Protein AF-A0A1F8V087-F1 (afdb_monomer_lite)

Foldseek 3Di:
DDDPQKDKDFCPDDDDDPVVVVQVVQVVVVHHEPPRDDDDDPDDDPPDDPDDDDPCPVPAWDADPDNRMIIGRDDPPPPPPVDD

pLDDT: mean 81.46, std 17.47, range [37.28, 98.5]

Structure (mmCIF, N/CA/C/O backbone):
data_AF-A0A1F8V087-F1
#
_entry.id   AF-A0A1F8V087-F1
#
loop_
_atom_site.group_PDB
_atom_site.id
_atom_site.type_symbol
_atom_site.label_atom_id
_atom_site.label_alt_id
_atom_site.label_comp_id
_atom_site.label_asym_id
_atom_site.label_entity_id
_atom_site.label_seq_id
_atom_site.pdbx_PDB_ins_code
_atom_site.Cartn_x
_atom_site.Cartn_y
_atom_site.Cartn_z
_atom_site.occupancy
_atom_site.B_iso_or_equiv
_atom_site.auth_seq_id
_atom_site.auth_comp_id
_atom_site.auth_asym_id
_atom_site.auth_atom_id
_atom_site.pdbx_PDB_model_num
ATOM 1 N N . MET A 1 1 ? 14.710 9.181 -26.721 1.00 60.69 1 MET A N 1
ATOM 2 C CA . MET A 1 1 ? 13.577 8.908 -27.630 1.00 60.69 1 MET A CA 1
ATOM 3 C C . MET A 1 1 ? 13.267 7.430 -27.530 1.00 60.69 1 MET A C 1
ATOM 5 O O . MET A 1 1 ? 14.211 6.654 -27.617 1.00 60.69 1 MET A O 1
ATOM 9 N N . ALA A 1 2 ? 12.004 7.073 -27.299 1.00 63.06 2 ALA A N 1
ATOM 10 C CA . ALA A 1 2 ? 11.563 5.681 -27.310 1.00 63.06 2 ALA A CA 1
ATOM 11 C C . ALA A 1 2 ? 11.661 5.115 -28.732 1.00 63.06 2 ALA A C 1
ATOM 13 O O . ALA A 1 2 ? 11.339 5.818 -29.699 1.00 63.06 2 ALA A O 1
ATOM 14 N N . ARG A 1 3 ? 12.129 3.873 -28.863 1.00 72.25 3 ARG A N 1
ATOM 15 C CA . ARG A 1 3 ? 12.072 3.118 -30.121 1.00 72.25 3 ARG A CA 1
ATOM 16 C C . ARG A 1 3 ? 10.816 2.242 -30.116 1.00 72.25 3 ARG A C 1
ATOM 18 O O . ARG A 1 3 ? 10.256 1.942 -29.068 1.00 72.25 3 ARG A O 1
ATOM 25 N N . SER A 1 4 ? 10.327 1.879 -31.299 1.00 75.19 4 SER A N 1
ATOM 26 C CA . SER A 1 4 ? 9.131 1.036 -31.424 1.00 75.19 4 SER A CA 1
ATOM 27 C C . SER A 1 4 ? 9.359 -0.325 -30.746 1.00 75.19 4 SER A C 1
ATOM 29 O O . SER A 1 4 ? 10.398 -0.942 -30.977 1.00 75.19 4 SER A O 1
ATOM 31 N N . GLY A 1 5 ? 8.406 -0.768 -29.918 1.00 74.69 5 GLY A N 1
ATOM 32 C CA . GLY A 1 5 ? 8.453 -2.059 -29.213 1.00 74.69 5 GLY A CA 1
ATOM 33 C C . GLY A 1 5 ? 9.104 -2.043 -27.822 1.00 74.69 5 GLY A C 1
ATOM 34 O O . GLY A 1 5 ? 9.320 -3.106 -27.253 1.00 74.69 5 GLY A O 1
ATOM 35 N N . GLU A 1 6 ? 9.430 -0.871 -27.271 1.00 80.19 6 GLU A N 1
ATOM 36 C CA . GLU A 1 6 ? 9.974 -0.742 -25.911 1.00 80.19 6 GLU A CA 1
ATOM 37 C C . GLU A 1 6 ? 8.851 -0.498 -24.890 1.00 80.19 6 GLU A C 1
ATOM 39 O O . GLU A 1 6 ? 8.106 0.481 -25.002 1.00 80.19 6 GLU A O 1
ATOM 44 N N . LEU A 1 7 ? 8.751 -1.365 -23.878 1.00 81.56 7 LEU A N 1
ATOM 45 C CA . LEU A 1 7 ? 7.882 -1.171 -22.719 1.00 81.56 7 LEU A CA 1
ATOM 46 C C . LEU A 1 7 ? 8.695 -0.520 -21.597 1.00 81.56 7 LEU A C 1
ATOM 48 O O . LEU A 1 7 ? 9.740 -1.029 -21.203 1.00 81.56 7 LEU A O 1
ATOM 52 N N . PHE A 1 8 ? 8.226 0.613 -21.078 1.00 85.06 8 PHE A N 1
ATOM 53 C CA . PHE A 1 8 ? 8.903 1.318 -19.991 1.00 85.06 8 PHE A CA 1
ATOM 54 C C . PHE A 1 8 ? 8.269 0.952 -18.652 1.00 85.06 8 PHE A C 1
ATOM 56 O O . PHE A 1 8 ? 7.073 1.163 -18.453 1.00 85.06 8 PHE A O 1
ATOM 63 N N . VAL A 1 9 ? 9.086 0.447 -17.733 1.00 85.12 9 VAL A N 1
ATOM 64 C CA . VAL A 1 9 ? 8.676 0.029 -16.389 1.00 85.12 9 VAL A CA 1
ATOM 65 C C . VAL A 1 9 ? 9.334 0.947 -15.366 1.00 85.12 9 VAL A C 1
ATOM 67 O O . VAL A 1 9 ? 10.529 1.236 -15.451 1.00 85.12 9 VAL A O 1
ATOM 70 N N . LEU A 1 10 ? 8.549 1.431 -14.406 1.00 86.44 10 LEU A N 1
ATOM 71 C CA . LEU A 1 10 ? 9.044 2.274 -13.321 1.00 86.44 10 LEU A CA 1
ATOM 72 C C . LEU A 1 10 ? 9.424 1.424 -12.112 1.00 86.44 10 LEU A C 1
ATOM 74 O O . LEU A 1 10 ? 8.709 0.486 -11.758 1.00 86.44 10 LEU A O 1
ATOM 78 N N . ASP A 1 11 ? 10.518 1.799 -11.451 1.00 85.88 11 ASP A N 1
ATOM 79 C CA . ASP A 1 11 ? 10.813 1.295 -10.112 1.00 85.88 11 ASP A CA 1
ATOM 80 C C . ASP A 1 11 ? 9.798 1.876 -9.119 1.00 85.88 11 ASP A C 1
ATOM 82 O O . ASP A 1 11 ? 9.865 3.053 -8.752 1.00 85.88 11 ASP A O 1
ATOM 86 N N . MET A 1 12 ? 8.840 1.049 -8.702 1.00 86.50 12 MET A N 1
ATOM 87 C CA . MET A 1 12 ? 7.816 1.423 -7.723 1.00 86.50 12 MET A CA 1
ATOM 88 C C . MET A 1 12 ? 8.294 1.247 -6.274 1.00 86.50 12 MET A C 1
ATOM 90 O O . MET A 1 12 ? 7.556 1.556 -5.337 1.00 86.50 12 MET A O 1
ATOM 94 N N . GLY A 1 13 ? 9.525 0.772 -6.067 1.00 86.00 13 GLY A N 1
ATOM 95 C CA . GLY A 1 13 ? 10.075 0.505 -4.750 1.00 86.00 13 GLY A CA 1
ATOM 96 C C . GLY A 1 13 ? 9.381 -0.661 -4.047 1.00 86.00 13 GLY A C 1
ATOM 97 O O . GLY A 1 13 ? 9.040 -1.680 -4.646 1.00 86.00 13 GLY A O 1
ATOM 98 N N . LYS A 1 14 ? 9.217 -0.540 -2.726 1.00 87.38 14 LYS A N 1
ATOM 99 C CA . LYS A 1 14 ? 8.651 -1.613 -1.901 1.00 87.38 14 LYS A CA 1
ATOM 100 C C . LYS A 1 14 ? 7.120 -1.591 -1.951 1.00 87.38 14 LYS A C 1
ATOM 102 O O . LYS A 1 14 ? 6.540 -0.511 -1.848 1.00 87.38 14 LYS A O 1
ATOM 107 N N . PRO A 1 15 ? 6.461 -2.761 -2.023 1.00 89.00 15 PRO A N 1
ATOM 108 C CA . PRO A 1 15 ? 5.009 -2.833 -1.930 1.00 89.00 15 PRO A CA 1
ATOM 109 C C . PRO A 1 15 ? 4.534 -2.317 -0.566 1.00 89.00 15 PRO A C 1
ATOM 111 O O . PRO A 1 15 ? 5.165 -2.577 0.461 1.00 89.00 15 PRO A O 1
ATOM 114 N N . LEU A 1 16 ? 3.407 -1.607 -0.565 1.00 91.56 16 LEU A N 1
ATOM 115 C CA . LEU A 1 16 ? 2.767 -1.064 0.633 1.00 91.56 16 LEU A CA 1
ATOM 116 C C . LEU A 1 16 ? 1.419 -1.754 0.864 1.00 91.56 16 LEU A C 1
ATOM 118 O O . LEU A 1 16 ? 0.678 -2.008 -0.085 1.00 91.56 16 LEU A O 1
ATOM 122 N N . LYS A 1 17 ? 1.073 -2.024 2.127 1.00 94.12 17 LYS A N 1
ATOM 123 C CA . LYS A 1 17 ? -0.250 -2.550 2.484 1.00 94.12 17 LYS A CA 1
ATOM 124 C C . LYS A 1 17 ? -1.285 -1.428 2.541 1.00 94.12 17 LYS A C 1
ATOM 126 O O . LYS A 1 17 ? -1.050 -0.389 3.153 1.00 94.12 17 LYS A O 1
ATOM 131 N N . ILE A 1 18 ? -2.472 -1.678 1.987 1.00 95.31 18 ILE A N 1
ATOM 132 C CA . ILE A 1 18 ? -3.575 -0.702 1.985 1.00 95.31 18 ILE A CA 1
ATOM 133 C C . ILE A 1 18 ? -4.035 -0.344 3.405 1.00 95.31 18 ILE A C 1
ATOM 135 O O . ILE A 1 18 ? -4.316 0.820 3.677 1.00 95.31 18 ILE A O 1
ATOM 139 N N . VAL A 1 19 ? -4.042 -1.308 4.331 1.00 96.06 19 VAL A N 1
ATOM 140 C CA . VAL A 1 19 ? -4.408 -1.061 5.738 1.00 96.06 19 VAL A CA 1
ATOM 141 C C . VAL A 1 19 ? -3.445 -0.069 6.397 1.00 96.06 19 VAL A C 1
ATOM 143 O O . VAL A 1 19 ? -3.881 0.896 7.015 1.00 96.06 19 VAL A O 1
ATOM 146 N N . GLU A 1 20 ? -2.135 -0.239 6.193 1.00 96.38 20 GLU A N 1
ATOM 147 C CA . GLU A 1 20 ? -1.120 0.675 6.738 1.00 96.38 20 GLU A CA 1
ATOM 148 C C . GLU A 1 20 ? -1.267 2.085 6.151 1.00 96.38 20 GLU A C 1
ATOM 150 O O . GLU A 1 20 ? -1.133 3.078 6.866 1.00 96.38 20 GLU A O 1
ATOM 155 N N . LEU A 1 21 ? -1.587 2.187 4.856 1.00 96.81 21 LEU A N 1
ATOM 156 C CA . LEU A 1 21 ? -1.869 3.470 4.216 1.00 96.81 21 LEU A CA 1
ATOM 157 C C . LEU A 1 21 ? -3.077 4.171 4.857 1.00 96.81 21 LEU A C 1
ATOM 159 O O . LEU A 1 21 ? -2.984 5.355 5.180 1.00 96.81 21 LEU A O 1
ATOM 163 N N . ALA A 1 22 ? -4.181 3.451 5.073 1.00 97.56 22 ALA A N 1
ATOM 164 C CA . ALA A 1 22 ? -5.381 3.999 5.702 1.00 97.56 22 ALA A CA 1
ATOM 165 C C . ALA A 1 22 ? -5.104 4.486 7.135 1.00 97.56 22 ALA A C 1
ATOM 167 O O . ALA A 1 22 ? -5.437 5.623 7.478 1.00 97.56 22 ALA A O 1
ATOM 168 N N . GLU A 1 23 ? -4.414 3.681 7.948 1.00 98.06 23 GLU A N 1
ATOM 169 C CA . GLU A 1 23 ? -4.014 4.074 9.303 1.00 98.06 23 GLU A CA 1
ATOM 170 C C . GLU A 1 23 ? -3.122 5.319 9.310 1.00 98.06 23 GLU A C 1
ATOM 172 O O . GLU A 1 23 ? -3.288 6.199 10.158 1.00 98.06 23 GLU A O 1
ATOM 177 N N . ASN A 1 24 ? -2.177 5.413 8.372 1.00 97.94 24 ASN A N 1
ATOM 178 C CA . ASN A 1 24 ? -1.286 6.565 8.267 1.00 97.94 24 ASN A CA 1
ATOM 179 C C . ASN A 1 24 ? -2.050 7.842 7.911 1.00 97.94 24 ASN A C 1
ATOM 181 O O . ASN A 1 24 ? -1.770 8.888 8.489 1.00 97.94 24 ASN A O 1
ATOM 185 N N . ILE A 1 25 ? -3.038 7.769 7.016 1.00 98.06 25 ILE A N 1
ATOM 186 C CA . ILE A 1 25 ? -3.882 8.922 6.666 1.00 98.06 25 ILE A CA 1
ATOM 187 C C . ILE A 1 25 ? -4.664 9.422 7.891 1.00 98.06 25 ILE A C 1
ATOM 189 O O . ILE A 1 25 ? -4.715 10.631 8.137 1.00 98.06 25 ILE A O 1
ATOM 193 N N . ILE A 1 26 ? -5.221 8.508 8.691 1.00 98.38 26 ILE A N 1
ATOM 194 C CA . ILE A 1 26 ? -5.941 8.858 9.925 1.00 98.38 26 ILE A CA 1
ATOM 195 C C . ILE A 1 26 ? -4.987 9.529 10.927 1.00 98.38 26 ILE A C 1
ATOM 197 O O . ILE A 1 26 ? -5.278 10.623 11.414 1.00 98.38 26 ILE A O 1
ATOM 201 N N . LYS A 1 27 ? -3.803 8.943 11.160 1.00 98.25 27 LYS A N 1
ATOM 202 C CA . LYS A 1 27 ? -2.775 9.506 12.058 1.00 98.25 27 LYS A CA 1
ATOM 203 C C . LYS A 1 27 ? -2.309 10.894 11.613 1.00 98.25 27 LYS A C 1
ATOM 205 O O . LYS A 1 27 ? -2.181 11.793 12.440 1.00 98.25 27 LYS A O 1
ATOM 210 N N . LEU A 1 28 ? -2.079 11.091 10.313 1.00 98.19 28 LEU A N 1
ATOM 211 C CA . LEU A 1 28 ? -1.679 12.385 9.741 1.00 98.19 28 LEU A CA 1
ATOM 212 C C . LEU A 1 28 ? -2.758 13.461 9.899 1.00 98.19 28 LEU A C 1
ATOM 214 O O . LEU A 1 28 ? -2.440 14.648 9.916 1.00 98.19 28 LEU A O 1
ATOM 218 N N . SER A 1 29 ? -4.013 13.047 10.059 1.00 97.69 29 SER A N 1
ATOM 219 C CA . SER A 1 29 ? -5.140 13.937 10.345 1.00 97.69 29 SER A CA 1
ATOM 220 C C . SER A 1 29 ? -5.266 14.285 11.837 1.00 97.69 29 SER A C 1
ATOM 222 O O . SER A 1 29 ? -6.186 15.005 12.216 1.00 97.69 29 SER A O 1
ATOM 224 N N . GLY A 1 30 ? -4.351 13.802 12.686 1.00 98.19 30 GLY A N 1
ATOM 225 C CA . GLY A 1 30 ? -4.357 14.039 14.132 1.00 98.19 30 GLY A CA 1
ATOM 226 C C . GLY A 1 30 ? -5.324 13.146 14.912 1.00 98.19 30 GLY A C 1
ATOM 227 O O . GLY A 1 30 ? -5.628 13.456 16.059 1.00 98.19 30 GLY A O 1
ATOM 228 N N . LEU A 1 31 ? -5.807 12.063 14.297 1.00 98.50 31 LEU A N 1
ATOM 229 C CA . LEU A 1 31 ? -6.777 11.134 14.873 1.00 98.50 31 LEU A CA 1
ATOM 230 C C . LEU A 1 31 ? -6.137 9.768 15.153 1.00 98.50 31 LEU A C 1
ATOM 232 O O . LEU A 1 31 ? -5.106 9.407 14.575 1.00 98.50 31 LEU A O 1
ATOM 236 N N . VAL A 1 32 ? -6.764 8.989 16.027 1.00 98.25 32 VAL A N 1
ATOM 237 C CA . VAL A 1 32 ? -6.339 7.645 16.416 1.00 98.25 32 VAL A CA 1
ATOM 238 C C . VAL A 1 32 ? -7.172 6.601 15.654 1.00 98.25 32 VAL A C 1
ATOM 240 O O . VAL A 1 32 ? -8.392 6.529 15.840 1.00 98.25 32 VAL A O 1
ATOM 243 N N . PRO A 1 33 ? -6.549 5.769 14.794 1.00 98.12 33 PRO A N 1
ATOM 244 C CA . PRO A 1 33 ? -7.249 4.680 14.110 1.00 98.12 33 PRO A CA 1
ATOM 245 C C . PRO A 1 33 ? -7.905 3.713 15.101 1.00 98.12 33 PRO A C 1
ATOM 247 O O . PRO A 1 33 ? -7.321 3.422 16.145 1.00 98.12 33 PRO A O 1
ATOM 250 N N . TYR A 1 34 ? -9.086 3.199 14.753 1.00 97.62 34 TYR A N 1
ATOM 251 C CA . TYR A 1 34 ? -9.904 2.283 15.569 1.00 97.62 34 TYR A CA 1
ATOM 252 C C . TYR A 1 34 ? -10.394 2.861 16.910 1.00 97.62 34 TYR A C 1
ATOM 254 O O . TYR A 1 34 ? -10.904 2.130 17.758 1.00 97.62 34 TYR A O 1
ATOM 262 N N . GLN A 1 35 ? -10.217 4.167 17.128 1.00 97.94 35 GLN A N 1
ATOM 263 C CA . GLN A 1 35 ? -10.768 4.891 18.273 1.00 97.94 35 GLN A CA 1
ATOM 264 C C . GLN A 1 35 ? -11.618 6.069 17.800 1.00 97.94 35 GLN A C 1
ATOM 266 O O . GLN A 1 35 ? -12.786 6.164 18.165 1.00 97.94 35 GLN A O 1
ATOM 271 N N . ASP A 1 36 ? -11.042 6.939 16.969 1.00 98.19 36 ASP A N 1
ATOM 272 C CA . ASP A 1 36 ? -11.757 8.079 16.390 1.00 98.19 36 ASP A CA 1
ATOM 273 C C . ASP A 1 36 ? -12.428 7.707 15.060 1.00 98.19 36 ASP A C 1
ATOM 275 O O . ASP A 1 36 ? -13.502 8.210 14.733 1.00 98.19 36 ASP A O 1
ATOM 279 N N . ILE A 1 37 ? -11.780 6.832 14.279 1.00 97.81 37 ILE A N 1
ATOM 280 C CA . ILE A 1 37 ? -12.256 6.357 12.974 1.00 97.81 37 ILE A CA 1
ATOM 281 C C . ILE A 1 37 ? -11.974 4.860 12.842 1.00 97.81 37 ILE A C 1
ATOM 283 O O . ILE A 1 37 ? -10.815 4.439 12.882 1.00 97.81 37 ILE A O 1
ATOM 287 N N . ASP A 1 38 ? -13.027 4.077 12.616 1.00 97.44 38 ASP A N 1
ATOM 288 C CA . ASP A 1 38 ? -12.927 2.647 12.327 1.00 97.44 38 ASP A CA 1
ATOM 289 C C . ASP A 1 38 ? -12.542 2.372 10.869 1.00 97.44 38 ASP A C 1
ATOM 291 O O . ASP A 1 38 ? -13.001 3.038 9.937 1.00 97.44 38 ASP A O 1
ATOM 295 N N . ILE A 1 39 ? -11.730 1.332 10.672 1.00 97.12 39 ILE A N 1
ATOM 296 C CA . ILE A 1 39 ? -11.411 0.765 9.359 1.00 97.12 39 ILE A CA 1
ATOM 297 C C . ILE A 1 39 ? -12.163 -0.560 9.237 1.00 97.12 39 ILE A C 1
ATOM 299 O O . ILE A 1 39 ? -11.982 -1.456 10.059 1.00 97.12 39 ILE A O 1
ATOM 303 N N . VAL A 1 40 ? -13.001 -0.686 8.206 1.00 96.31 40 VAL A N 1
ATOM 304 C CA . VAL A 1 40 ? -13.843 -1.869 7.980 1.00 96.31 40 VAL A CA 1
ATOM 305 C C . VAL A 1 40 ? -13.484 -2.523 6.652 1.00 96.31 40 VAL A C 1
ATOM 307 O O . VAL A 1 40 ? -13.449 -1.870 5.609 1.00 96.31 40 VAL A O 1
ATOM 310 N N . GLU A 1 41 ? -13.260 -3.834 6.684 1.00 94.31 41 GLU A N 1
ATOM 311 C CA . GLU A 1 41 ? -13.035 -4.636 5.486 1.00 94.31 41 GLU A CA 1
ATOM 312 C C . GLU A 1 41 ? -14.372 -4.992 4.825 1.00 94.31 41 GLU A C 1
ATOM 314 O O . GLU A 1 41 ? -15.192 -5.715 5.388 1.00 94.31 41 GLU A O 1
ATOM 319 N N . ILE A 1 42 ? -14.589 -4.496 3.606 1.00 94.81 42 ILE A N 1
ATOM 320 C CA . ILE A 1 42 ? -15.798 -4.780 2.810 1.00 94.81 42 ILE A CA 1
ATOM 321 C C . ILE A 1 42 ? -15.591 -5.896 1.772 1.00 94.81 42 ILE A C 1
ATOM 323 O O . ILE A 1 42 ? -16.512 -6.236 1.032 1.00 94.81 42 ILE A O 1
ATOM 327 N N . GLY A 1 43 ? -14.388 -6.471 1.722 1.00 93.75 43 GLY A N 1
ATOM 328 C CA . GLY A 1 43 ? -13.975 -7.427 0.697 1.00 93.75 43 GLY A CA 1
ATOM 329 C C . GLY A 1 43 ? -13.560 -6.770 -0.623 1.00 93.75 43 GLY A C 1
ATOM 330 O O . GLY A 1 43 ? -13.592 -5.551 -0.781 1.00 93.75 43 GLY A O 1
ATOM 331 N N . LEU A 1 44 ? -13.135 -7.605 -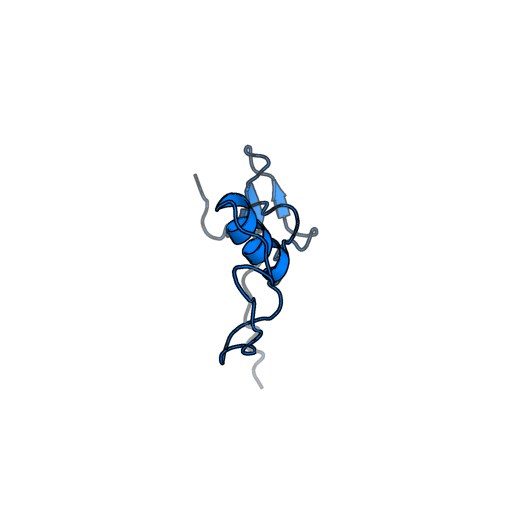1.573 1.00 95.19 44 LEU A N 1
ATOM 332 C CA . LEU A 1 44 ? -12.730 -7.182 -2.915 1.00 95.19 44 LEU A CA 1
ATOM 333 C C . LEU A 1 44 ? -13.950 -6.996 -3.819 1.00 95.19 44 LEU A C 1
ATOM 335 O O . LEU A 1 44 ? -14.875 -7.815 -3.816 1.00 95.19 44 LEU A O 1
ATOM 339 N N . ARG A 1 45 ? -13.927 -5.956 -4.650 1.00 96.12 45 ARG A N 1
ATOM 340 C CA . ARG A 1 45 ? -14.924 -5.752 -5.705 1.00 96.12 45 ARG A CA 1
ATOM 341 C C . ARG A 1 45 ? -14.628 -6.672 -6.900 1.00 96.12 45 ARG A C 1
ATOM 343 O O . ARG A 1 45 ? -13.472 -7.038 -7.124 1.00 96.12 45 ARG A O 1
ATOM 350 N N . PRO A 1 46 ? -15.641 -7.048 -7.704 1.00 96.00 46 PRO A N 1
ATOM 351 C CA . PRO A 1 46 ? -15.426 -7.882 -8.883 1.00 96.00 46 PRO A CA 1
ATOM 352 C C . PRO A 1 46 ? -14.382 -7.272 -9.828 1.00 96.00 46 PRO A C 1
ATOM 354 O O . PRO A 1 46 ? -14.534 -6.138 -10.276 1.00 96.00 46 PRO A O 1
ATOM 357 N N . GLY A 1 47 ? -13.333 -8.039 -10.130 1.00 94.50 47 GLY A N 1
ATOM 358 C CA . GLY A 1 47 ? -12.226 -7.607 -10.987 1.00 94.50 47 GLY A CA 1
ATOM 359 C C . GLY A 1 47 ? -11.045 -6.963 -10.253 1.00 94.50 47 GLY A C 1
ATOM 360 O O . GLY A 1 47 ? -10.036 -6.687 -10.898 1.00 94.50 47 GLY A O 1
ATOM 361 N N . GLU A 1 48 ? -11.121 -6.755 -8.935 1.00 94.62 48 GLU A N 1
ATOM 362 C CA . GLU A 1 48 ? -9.970 -6.294 -8.152 1.00 94.62 48 GLU A CA 1
ATOM 363 C C . GLU A 1 48 ? -8.985 -7.426 -7.854 1.00 94.62 48 GLU A C 1
ATOM 365 O O . GLU A 1 48 ? -9.366 -8.582 -7.649 1.00 94.62 48 GLU A O 1
ATOM 370 N N . LYS A 1 49 ? -7.699 -7.071 -7.796 1.00 89.94 49 LYS A N 1
ATOM 371 C CA . LYS A 1 49 ? -6.623 -7.961 -7.362 1.00 89.94 49 LYS A CA 1
ATOM 372 C C . LYS A 1 49 ? -6.235 -7.644 -5.918 1.00 89.94 49 LYS A C 1
ATOM 374 O O . LYS A 1 49 ? -6.220 -6.486 -5.514 1.00 89.94 49 LYS A O 1
ATOM 379 N N . LEU A 1 50 ? -5.876 -8.676 -5.152 1.00 88.88 50 LEU A N 1
ATOM 380 C CA . LEU A 1 50 ? -5.353 -8.509 -3.789 1.00 88.88 50 LEU A CA 1
ATOM 381 C C . LEU A 1 50 ? -3.893 -8.022 -3.779 1.00 88.88 50 LEU A C 1
ATOM 383 O O . LEU A 1 50 ? -3.449 -7.393 -2.823 1.00 88.88 50 LEU A O 1
ATOM 387 N N . TYR A 1 51 ? -3.148 -8.333 -4.838 1.00 86.75 51 TYR A N 1
ATOM 388 C CA . TYR A 1 51 ? -1.766 -7.925 -5.057 1.00 86.75 51 TYR A CA 1
ATOM 389 C C . TYR A 1 51 ? -1.554 -7.625 -6.541 1.00 86.75 51 TYR A C 1
ATOM 391 O O . TYR A 1 51 ? -2.152 -8.265 -7.407 1.00 86.75 51 TYR A O 1
ATOM 399 N N . GLU A 1 52 ? -0.687 -6.662 -6.827 1.00 85.94 52 GLU A N 1
ATOM 400 C CA . GLU A 1 52 ? -0.240 -6.379 -8.188 1.00 85.94 52 GLU A CA 1
ATOM 401 C C . GLU A 1 52 ? 0.869 -7.352 -8.602 1.00 85.94 52 GLU A C 1
ATOM 403 O O . GLU A 1 52 ? 1.659 -7.820 -7.777 1.00 85.94 52 GLU A O 1
ATOM 408 N N . GLU A 1 53 ? 0.942 -7.652 -9.895 1.00 73.94 53 GLU A N 1
ATOM 409 C CA . GLU A 1 53 ? 2.058 -8.405 -10.464 1.00 73.94 53 GLU A CA 1
ATOM 410 C C . GLU A 1 53 ? 3.216 -7.437 -10.723 1.00 73.94 53 GLU A C 1
ATOM 412 O O . GLU A 1 53 ? 3.099 -6.513 -11.527 1.00 73.94 53 GLU A O 1
ATOM 417 N N . LEU A 1 54 ? 4.352 -7.636 -10.050 1.00 66.12 54 LEU A N 1
ATOM 418 C CA . LEU A 1 54 ? 5.576 -6.934 -10.420 1.00 66.12 54 LEU A CA 1
ATOM 419 C C . LEU A 1 54 ? 6.046 -7.494 -11.766 1.00 66.12 54 LEU A C 1
ATOM 421 O O . LEU A 1 54 ? 6.517 -8.626 -11.841 1.00 66.12 54 LEU A O 1
ATOM 425 N N . LEU A 1 55 ? 5.943 -6.687 -12.823 1.00 62.09 55 LEU A N 1
ATOM 426 C CA . LEU A 1 55 ? 6.422 -7.017 -14.175 1.00 62.09 55 LEU A CA 1
ATOM 427 C C . LEU A 1 55 ? 7.955 -7.134 -14.265 1.00 62.09 55 LEU A C 1
ATOM 429 O O . LEU A 1 55 ? 8.504 -7.400 -15.327 1.00 62.09 55 LEU A O 1
ATOM 433 N N . ILE A 1 56 ? 8.667 -6.962 -13.151 1.00 60.34 56 ILE A N 1
ATOM 434 C CA . ILE A 1 56 ? 10.122 -7.043 -13.081 1.00 60.34 56 ILE A CA 1
ATOM 435 C C . ILE A 1 56 ? 10.544 -8.517 -13.097 1.00 60.34 56 ILE A C 1
ATOM 437 O O . ILE A 1 56 ? 10.924 -9.091 -12.079 1.00 60.34 56 ILE A O 1
ATOM 441 N N . LYS A 1 57 ? 10.453 -9.163 -14.262 1.00 56.78 57 LYS A N 1
ATOM 442 C CA . LYS A 1 57 ? 11.225 -10.378 -14.533 1.00 56.78 57 LYS A CA 1
ATOM 443 C C . LYS A 1 57 ? 12.629 -9.934 -14.932 1.00 56.78 57 LYS A C 1
ATOM 445 O O . LYS A 1 57 ? 12.833 -9.431 -16.033 1.00 56.78 57 LYS A O 1
ATOM 450 N N . ASP A 1 58 ? 13.575 -10.112 -14.011 1.00 59.06 58 ASP A N 1
ATOM 451 C CA . ASP A 1 58 ? 14.972 -9.652 -14.104 1.00 59.06 58 ASP A CA 1
ATOM 452 C C . ASP A 1 58 ? 15.675 -9.998 -15.429 1.00 59.06 58 ASP A C 1
ATOM 454 O O . ASP A 1 58 ? 16.603 -9.309 -15.843 1.00 59.06 58 ASP A O 1
ATOM 458 N N . GLU A 1 59 ? 15.238 -11.048 -16.125 1.00 58.97 59 GLU A N 1
ATOM 459 C CA . GLU A 1 59 ? 15.944 -11.588 -17.288 1.00 58.97 59 GLU A CA 1
ATOM 460 C C . GLU A 1 59 ? 15.880 -10.692 -18.543 1.00 58.97 59 GLU A C 1
ATOM 462 O O . GLU A 1 59 ? 16.766 -10.798 -19.390 1.00 58.97 59 GLU A O 1
ATOM 467 N N . ASN A 1 60 ? 14.904 -9.773 -18.661 1.00 63.78 60 ASN A N 1
ATOM 468 C CA . ASN A 1 60 ? 14.699 -8.955 -19.876 1.00 63.78 60 ASN A CA 1
ATOM 469 C C . ASN A 1 60 ? 14.715 -7.429 -19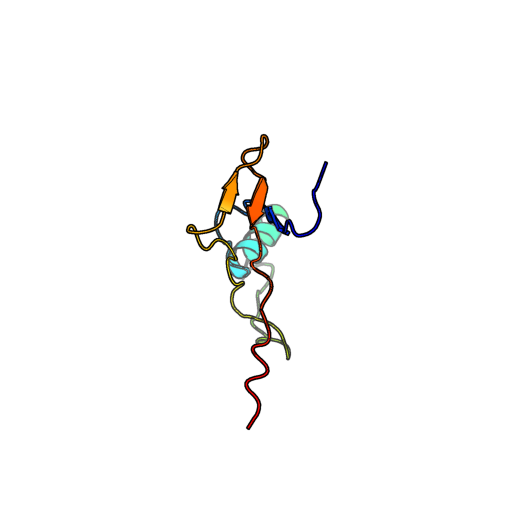.655 1.00 63.78 60 ASN A C 1
ATOM 471 O O . ASN A 1 60 ? 14.429 -6.667 -20.587 1.00 63.78 60 ASN A O 1
ATOM 475 N N . LEU A 1 61 ? 15.054 -6.957 -18.453 1.00 73.38 61 LEU A N 1
ATOM 476 C CA . LEU A 1 61 ? 15.044 -5.529 -18.134 1.00 73.38 61 LEU A 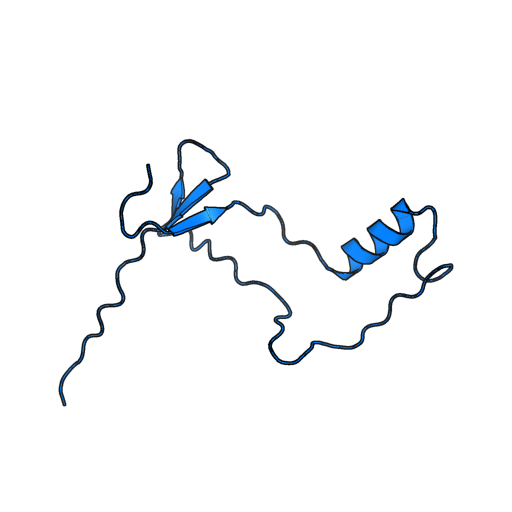CA 1
ATOM 477 C C . LEU A 1 61 ? 16.396 -4.866 -18.398 1.00 73.38 61 LEU A C 1
ATOM 479 O O . LEU A 1 61 ? 17.428 -5.236 -17.847 1.00 73.38 61 LEU A O 1
ATOM 483 N N . THR A 1 62 ? 16.385 -3.820 -19.222 1.00 80.88 62 THR A N 1
ATOM 484 C CA . THR A 1 62 ? 17.547 -2.956 -19.458 1.00 80.88 62 THR A CA 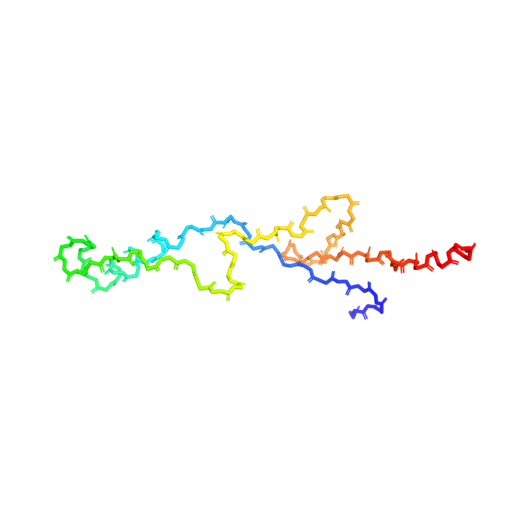1
ATOM 485 C C . THR A 1 62 ? 17.343 -1.615 -18.761 1.00 80.88 62 THR A C 1
ATOM 487 O O . THR A 1 62 ? 16.328 -0.953 -18.960 1.00 80.88 62 THR A O 1
ATOM 490 N N . GLN A 1 63 ? 18.312 -1.173 -17.961 1.00 82.12 63 GLN A N 1
ATOM 491 C CA . GLN A 1 63 ? 18.236 0.125 -17.288 1.00 82.12 63 GLN A CA 1
ATOM 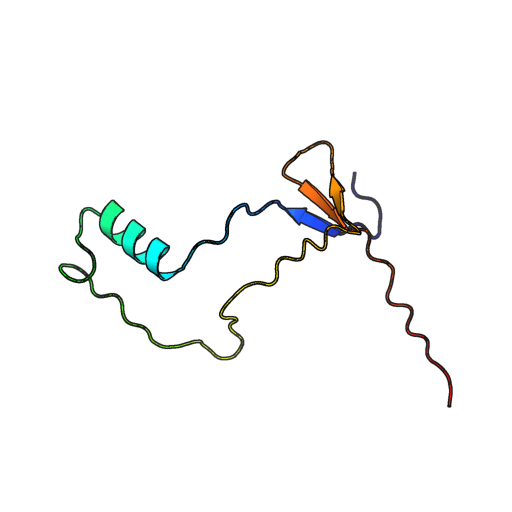492 C C . GLN A 1 63 ? 18.406 1.284 -18.283 1.00 82.12 63 GLN A C 1
ATOM 494 O O . GLN A 1 63 ? 19.237 1.224 -19.194 1.00 82.12 63 GLN A O 1
ATOM 499 N N . THR A 1 64 ? 17.638 2.361 -18.106 1.00 85.12 64 THR A N 1
ATOM 500 C CA . THR A 1 64 ? 17.854 3.609 -18.856 1.00 85.12 64 THR A CA 1
ATOM 501 C C . THR A 1 64 ? 18.905 4.499 -18.177 1.00 85.12 64 THR A C 1
ATOM 503 O O . THR A 1 64 ? 19.456 4.161 -17.134 1.00 85.12 64 THR A O 1
ATOM 506 N N . LEU A 1 65 ? 19.167 5.690 -18.732 1.00 88.12 65 LEU A N 1
ATOM 507 C CA . LEU A 1 65 ? 19.982 6.712 -18.056 1.00 88.12 65 LEU A CA 1
ATOM 508 C C . LEU A 1 65 ? 19.389 7.145 -16.702 1.00 88.12 65 LEU A C 1
ATOM 510 O O . LEU A 1 65 ? 20.125 7.584 -15.820 1.00 88.12 65 LEU A O 1
ATOM 514 N N . ASN A 1 66 ? 18.066 7.036 -16.536 1.00 85.62 66 ASN A N 1
ATOM 515 C CA . ASN A 1 66 ? 17.400 7.266 -15.264 1.00 85.62 66 ASN A CA 1
ATOM 516 C C . ASN A 1 66 ? 17.267 5.934 -14.519 1.00 85.62 66 ASN A C 1
ATOM 518 O O . ASN A 1 66 ? 16.628 5.004 -15.002 1.00 85.62 66 ASN A O 1
ATOM 522 N N . LYS A 1 67 ? 17.825 5.870 -13.308 1.00 85.81 67 LYS A N 1
ATOM 523 C CA . LYS A 1 67 ? 17.834 4.651 -12.492 1.00 85.81 67 LYS A CA 1
ATOM 524 C C . LYS A 1 67 ? 16.442 4.157 -12.089 1.00 85.81 67 LYS A C 1
ATOM 526 O O . LYS A 1 67 ? 16.320 2.981 -11.786 1.00 85.81 67 LYS A O 1
ATOM 531 N N . MET A 1 68 ? 15.434 5.033 -12.113 1.00 86.75 68 MET A N 1
ATOM 532 C CA . MET A 1 68 ? 14.039 4.719 -11.777 1.00 86.75 68 MET A CA 1
ATOM 533 C C . MET A 1 68 ? 13.236 4.176 -12.967 1.00 86.75 68 MET A C 1
ATOM 535 O O . MET A 1 68 ? 12.048 3.899 -12.819 1.00 86.75 68 MET A O 1
ATOM 539 N N . ILE A 1 69 ? 13.839 4.099 -14.159 1.00 87.50 69 ILE A N 1
ATOM 540 C CA . ILE A 1 69 ? 13.152 3.726 -15.398 1.00 87.50 69 ILE A CA 1
ATOM 541 C C . ILE A 1 69 ? 13.915 2.589 -16.077 1.00 87.50 69 ILE A C 1
ATOM 543 O O . ILE A 1 69 ? 15.096 2.727 -16.425 1.00 87.50 69 ILE A O 1
ATOM 547 N N . PHE A 1 70 ? 13.203 1.498 -16.324 1.00 86.62 70 PHE A N 1
ATOM 548 C CA . PHE A 1 70 ? 13.666 0.315 -17.035 1.00 86.62 70 PHE A CA 1
ATOM 549 C C . PHE A 1 70 ? 12.950 0.178 -18.377 1.00 86.62 70 PHE A C 1
ATOM 551 O O . PHE A 1 70 ? 11.832 0.661 -18.552 1.00 86.62 70 PHE A O 1
ATOM 558 N N . ILE A 1 71 ? 13.607 -0.481 -19.326 1.00 85.50 71 ILE A N 1
ATOM 559 C CA . ILE A 1 71 ? 13.042 -0.884 -20.611 1.00 85.50 71 ILE A CA 1
ATOM 560 C C . ILE A 1 71 ? 12.963 -2.404 -20.625 1.00 85.50 71 ILE A C 1
ATOM 562 O O . ILE A 1 71 ? 13.994 -3.077 -20.572 1.00 85.50 71 ILE A O 1
ATOM 566 N N . GLU A 1 72 ? 11.752 -2.929 -20.743 1.00 79.75 72 GLU A N 1
ATOM 567 C CA . GLU A 1 72 ? 11.495 -4.311 -21.117 1.00 79.75 72 GLU A CA 1
ATOM 568 C C . GLU A 1 72 ? 11.353 -4.375 -22.641 1.00 79.75 72 GLU A C 1
ATOM 570 O O . GLU A 1 72 ? 10.591 -3.619 -23.256 1.00 79.75 72 GLU A O 1
ATOM 575 N N . LYS A 1 73 ? 12.143 -5.244 -23.274 1.00 70.06 73 LYS A N 1
ATOM 576 C CA . LYS A 1 73 ? 12.004 -5.521 -24.704 1.00 70.06 73 LYS A CA 1
ATOM 577 C C . LYS A 1 73 ? 11.072 -6.702 -24.854 1.00 70.06 73 LYS A C 1
ATOM 579 O O . LYS A 1 73 ? 11.478 -7.839 -24.623 1.00 70.06 73 LYS A O 1
ATOM 584 N N . ASP A 1 74 ? 9.840 -6.414 -25.243 1.00 62.94 74 ASP A N 1
ATOM 585 C CA . ASP A 1 74 ? 8.882 -7.465 -25.527 1.00 62.94 74 ASP A CA 1
ATOM 586 C C . ASP A 1 74 ? 9.356 -8.239 -26.766 1.00 62.94 74 ASP A C 1
ATOM 588 O O . ASP A 1 74 ? 9.660 -7.656 -27.815 1.00 62.94 74 ASP A O 1
ATOM 592 N N . THR A 1 75 ? 9.468 -9.560 -26.644 1.00 57.38 75 THR A N 1
ATOM 593 C CA . THR A 1 75 ? 9.593 -10.399 -27.839 1.00 57.38 75 THR A CA 1
ATOM 594 C C . THR A 1 75 ? 8.174 -10.596 -28.335 1.00 57.38 75 THR A C 1
ATOM 596 O O . THR A 1 75 ? 7.362 -11.126 -27.581 1.00 57.38 75 THR A O 1
ATOM 599 N N . PRO A 1 76 ? 7.830 -10.164 -29.562 1.00 53.59 76 PRO A N 1
ATOM 600 C CA . PRO A 1 76 ? 6.466 -10.302 -30.039 1.00 53.59 76 PRO A CA 1
ATOM 601 C C . PRO A 1 76 ? 6.051 -11.763 -29.892 1.00 53.59 76 PRO A C 1
ATOM 603 O O . PRO A 1 76 ? 6.749 -12.653 -30.394 1.00 53.59 76 PRO A O 1
ATOM 606 N N . PHE A 1 77 ? 4.930 -11.999 -29.201 1.00 51.69 77 PHE A N 1
ATOM 607 C CA . PHE A 1 77 ? 4.267 -13.297 -29.169 1.00 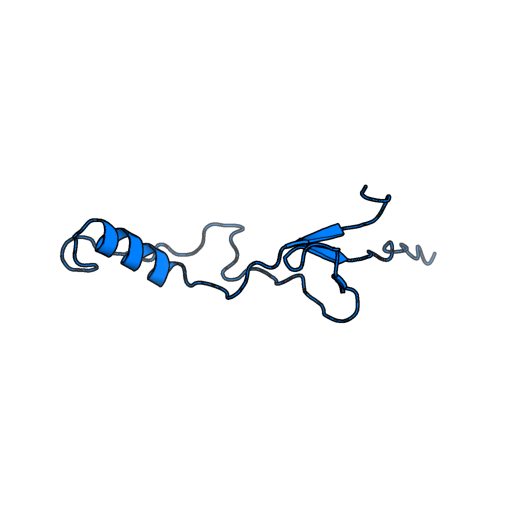51.69 77 PHE A CA 1
ATOM 608 C C . PHE A 1 77 ? 3.993 -13.683 -30.619 1.00 51.69 77 PHE A C 1
ATOM 610 O O . PHE A 1 77 ? 3.014 -13.263 -31.239 1.00 51.69 77 PHE A O 1
ATOM 617 N N . THR A 1 78 ? 4.909 -14.451 -31.202 1.00 45.97 78 THR A N 1
ATOM 618 C CA . THR A 1 78 ? 4.683 -15.048 -32.502 1.00 45.97 78 THR A CA 1
ATOM 619 C C . THR A 1 78 ? 3.594 -16.063 -32.242 1.00 45.97 78 THR A C 1
ATOM 621 O O . THR A 1 78 ? 3.847 -17.126 -31.676 1.00 45.97 78 THR A O 1
ATOM 624 N N . HIS A 1 79 ? 2.362 -15.708 -32.606 1.00 48.09 79 HIS A N 1
ATOM 625 C CA . HIS A 1 79 ? 1.320 -16.684 -32.842 1.00 48.09 79 HIS A CA 1
ATOM 626 C C . HIS A 1 79 ? 1.885 -17.655 -33.874 1.00 48.09 79 HIS A C 1
ATOM 628 O O . HIS A 1 79 ? 1.823 -17.431 -35.082 1.00 48.09 79 HIS A O 1
ATOM 634 N N . MET A 1 80 ? 2.484 -18.738 -33.390 1.00 42.62 80 MET A N 1
ATOM 635 C CA . MET A 1 80 ? 2.691 -19.923 -34.184 1.00 42.62 80 MET A CA 1
ATOM 636 C C . MET A 1 80 ? 1.283 -20.479 -34.380 1.00 42.62 80 MET A C 1
ATOM 638 O O . MET A 1 80 ? 0.824 -21.335 -33.628 1.00 42.62 80 MET A O 1
ATOM 642 N N . CYS A 1 81 ? 0.566 -19.930 -35.365 1.00 44.81 81 CYS A N 1
ATOM 643 C CA . CYS A 1 81 ? -0.535 -20.615 -36.018 1.00 44.81 81 CYS A CA 1
ATOM 644 C C . CYS A 1 81 ? 0.071 -21.881 -36.622 1.00 44.81 81 CYS A C 1
ATOM 646 O O . CYS A 1 81 ? 0.483 -21.921 -37.781 1.00 44.81 81 CYS A O 1
ATOM 648 N N . ARG A 1 82 ? 0.230 -22.902 -35.784 1.00 37.28 82 ARG A N 1
ATOM 649 C CA . ARG A 1 82 ? 0.536 -24.249 -36.218 1.00 37.28 82 ARG A CA 1
ATOM 650 C C . ARG A 1 82 ? -0.787 -24.765 -36.760 1.00 37.28 82 ARG A C 1
ATOM 652 O O . ARG A 1 82 ? -1.671 -25.131 -35.999 1.00 37.28 82 ARG A O 1
ATOM 659 N N . ASN A 1 83 ? -0.936 -24.667 -38.078 1.00 40.12 83 ASN A N 1
ATOM 660 C CA . ASN A 1 83 ? -1.958 -25.390 -38.819 1.00 40.12 83 ASN A CA 1
ATOM 661 C C . ASN A 1 83 ? -1.949 -26.855 -38.362 1.00 40.12 83 ASN A C 1
ATOM 663 O O . ASN A 1 83 ? -0.906 -27.503 -38.488 1.00 40.12 83 ASN A O 1
ATOM 667 N N . ILE A 1 84 ? -3.077 -27.318 -37.819 1.00 40.19 84 ILE A N 1
ATOM 668 C CA . ILE A 1 84 ? -3.810 -28.575 -38.081 1.00 40.19 84 ILE A CA 1
ATOM 669 C C . ILE A 1 84 ? -4.956 -28.648 -37.071 1.00 40.19 84 ILE A C 1
ATOM 671 O O . ILE A 1 84 ? -4.675 -28.590 -35.854 1.00 40.19 84 ILE A O 1
#

Secondary structure (DSSP, 8-state):
-PPTTEEEEE---S---HHHHHHHHHHHTT--BTTTB------PPTT--SS------GGGEEE-SSTTEEEEEPPP--------

Radius of gyration: 20.5 Å; chains: 1; bounding box: 36×43×57 Å

Sequence (84 aa):
MARSGELFVLDMGKPLKIVELAENIIKLSGLVPYQDIDIVEIGLRPGEKLYEELLIKDENLTQTLNKMIFIEKDTPFTHMCRNI